Protein AF-A0A5N7N266-F1 (afdb_monomer)

Solvent-accessible surface area (backbone atoms only — not comparable to full-atom values): 4774 Å² total; per-residue (Å²): 117,71,69,58,57,56,50,54,58,50,51,56,55,51,54,61,64,50,74,82,46,54,40,67,56,29,14,50,51,23,17,53,54,22,18,57,52,21,20,54,50,22,23,67,76,62,76,33,71,67,33,14,52,52,21,17,54,53,20,20,53,54,20,22,55,52,18,40,70,71,25,74,74,71,95,38,91,72,39,72,47,70,51,98,89,66,52,79,41,68,91

Radius of gyration: 17.69 Å; Cα contacts (8 Å, |Δi|>4): 130; chains: 1; bounding box: 40×23×50 Å

InterPro domains:
  IPR027367 YMGG-like Gly-zipper [PF13441] (8-69)

Organism: NCBI:txid2108360

Mean predicted aligned error: 11.2 Å

Structure (mmCIF, N/CA/C/O backbone):
data_AF-A0A5N7N266-F1
#
_entry.id   AF-A0A5N7N266-F1
#
loop_
_atom_site.group_PDB
_atom_site.id
_atom_site.type_symbol
_atom_site.label_atom_id
_atom_site.label_alt_id
_atom_site.label_comp_id
_atom_site.label_asym_id
_atom_site.label_entity_id
_atom_site.label_seq_id
_atom_site.pdbx_PDB_ins_code
_atom_site.Cartn_x
_atom_site.Cartn_y
_atom_site.Cartn_z
_atom_site.occupancy
_atom_site.B_iso_or_equiv
_atom_site.auth_seq_id
_atom_site.auth_comp_id
_atom_site.auth_asym_id
_atom_site.auth_atom_id
_atom_site.pdbx_PDB_model_num
ATOM 1 N N . MET A 1 1 ? 4.834 -11.916 21.961 1.00 53.69 1 MET A N 1
ATOM 2 C CA . MET A 1 1 ? 6.287 -11.650 21.834 1.00 53.69 1 MET A CA 1
ATOM 3 C C . MET A 1 1 ? 6.931 -12.448 20.697 1.00 53.69 1 MET A C 1
ATOM 5 O O . MET A 1 1 ? 7.537 -11.829 19.838 1.00 53.69 1 MET A O 1
ATOM 9 N N . TRP A 1 2 ? 6.734 -13.769 20.614 1.00 68.31 2 TRP A N 1
ATOM 10 C CA . TRP A 1 2 ? 7.286 -14.629 19.547 1.00 68.31 2 TRP A CA 1
ATOM 11 C C . TRP A 1 2 ? 6.945 -14.167 18.116 1.00 68.31 2 TRP A C 1
ATOM 13 O O . TRP A 1 2 ? 7.796 -14.160 17.235 1.00 68.31 2 TRP A O 1
ATOM 23 N N . THR A 1 3 ? 5.709 -13.717 17.889 1.00 63.62 3 THR A N 1
ATOM 24 C CA . THR A 1 3 ? 5.201 -13.316 16.565 1.00 63.62 3 THR A CA 1
ATOM 25 C C . THR A 1 3 ? 5.905 -12.096 15.964 1.00 63.62 3 THR A C 1
ATOM 27 O O . THR A 1 3 ? 5.993 -11.964 14.745 1.00 63.62 3 THR A O 1
ATOM 30 N N . ILE A 1 4 ? 6.436 -11.213 16.813 1.00 75.12 4 ILE A N 1
ATOM 31 C CA . ILE A 1 4 ? 7.090 -9.970 16.386 1.00 75.12 4 ILE A CA 1
ATOM 32 C C . ILE A 1 4 ? 8.482 -10.288 15.827 1.00 75.12 4 ILE A C 1
ATOM 34 O O . ILE A 1 4 ? 8.864 -9.766 14.784 1.00 75.12 4 ILE A O 1
ATOM 38 N N . MET A 1 5 ? 9.209 -11.217 16.459 1.00 75.31 5 MET A N 1
ATOM 39 C CA . MET A 1 5 ? 10.509 -11.683 15.963 1.00 75.31 5 MET A CA 1
ATOM 40 C C . MET A 1 5 ? 10.387 -12.376 14.604 1.00 75.31 5 MET A C 1
ATOM 42 O O . MET A 1 5 ? 11.173 -12.087 13.703 1.00 75.31 5 MET A O 1
ATOM 46 N N . THR A 1 6 ? 9.372 -13.226 14.413 1.00 76.31 6 THR A N 1
ATOM 47 C CA . THR A 1 6 ? 9.130 -13.868 13.110 1.00 76.31 6 THR A CA 1
ATOM 48 C C . THR A 1 6 ? 8.772 -12.854 12.020 1.00 76.31 6 THR A C 1
ATOM 50 O O . THR A 1 6 ? 9.215 -13.005 10.885 1.00 76.31 6 THR A O 1
ATOM 53 N N . ALA A 1 7 ? 8.035 -11.788 12.353 1.00 74.50 7 ALA A N 1
ATOM 54 C CA . ALA A 1 7 ? 7.682 -10.730 11.403 1.00 74.50 7 ALA A CA 1
ATOM 55 C C . ALA A 1 7 ? 8.900 -9.888 10.972 1.00 74.50 7 ALA A C 1
ATOM 57 O O . ALA A 1 7 ? 9.037 -9.531 9.799 1.00 74.50 7 ALA A O 1
ATOM 58 N N . ILE A 1 8 ? 9.826 -9.615 11.896 1.00 77.19 8 ILE A N 1
ATOM 59 C CA . ILE A 1 8 ? 11.069 -8.891 11.590 1.00 77.19 8 ILE A CA 1
ATOM 60 C C . ILE A 1 8 ? 11.994 -9.755 10.718 1.00 77.19 8 ILE A C 1
ATOM 62 O O . ILE A 1 8 ? 12.521 -9.279 9.718 1.00 77.19 8 ILE A O 1
ATOM 66 N N . ALA A 1 9 ? 12.141 -11.045 11.030 1.00 74.25 9 ALA A N 1
ATOM 67 C CA . ALA A 1 9 ? 12.955 -11.957 10.223 1.00 74.25 9 ALA A CA 1
ATOM 68 C C . ALA A 1 9 ? 12.373 -12.199 8.814 1.00 74.25 9 ALA A C 1
ATOM 70 O O . ALA A 1 9 ? 13.115 -12.318 7.841 1.00 74.25 9 ALA A O 1
ATOM 71 N N . ALA A 1 10 ? 11.045 -12.244 8.676 1.00 70.62 10 ALA A N 1
ATOM 72 C CA . ALA A 1 10 ? 10.400 -12.383 7.371 1.00 70.62 10 ALA A CA 1
ATOM 73 C C . ALA A 1 10 ? 10.555 -11.119 6.507 1.00 70.62 10 ALA A C 1
ATOM 75 O O . ALA A 1 10 ? 10.769 -11.212 5.297 1.00 70.62 10 ALA A O 1
ATOM 76 N N . SER A 1 11 ? 10.492 -9.935 7.122 1.00 66.88 11 SER A N 1
ATOM 77 C CA . SER A 1 11 ? 10.614 -8.664 6.399 1.00 66.88 11 SER A CA 1
ATOM 78 C C . SER A 1 11 ? 12.028 -8.419 5.861 1.00 66.88 11 SER A C 1
ATOM 80 O O . SER A 1 11 ? 12.163 -7.920 4.744 1.00 66.88 11 SER A O 1
ATOM 82 N N . THR A 1 12 ? 13.083 -8.843 6.565 1.00 68.12 12 THR A N 1
ATOM 83 C CA . THR A 1 12 ? 14.466 -8.749 6.058 1.00 68.12 12 THR A CA 1
ATOM 84 C C . THR A 1 12 ? 14.725 -9.666 4.858 1.00 68.12 12 THR A C 1
ATOM 86 O O . THR A 1 12 ? 15.388 -9.248 3.904 1.00 68.12 12 THR A O 1
ATOM 89 N N . LEU A 1 13 ? 14.152 -10.876 4.846 1.00 63.09 13 LE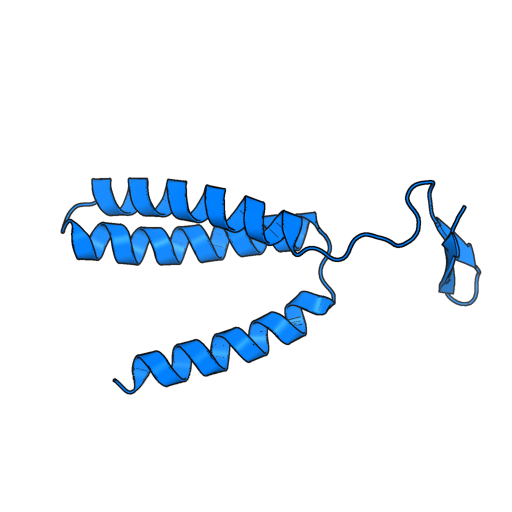U A N 1
ATOM 90 C CA . LEU A 1 13 ? 14.230 -11.782 3.692 1.00 63.09 13 LEU A CA 1
ATOM 91 C C . LEU A 1 13 ? 13.488 -11.223 2.468 1.00 63.09 13 LEU A C 1
ATOM 93 O O . LEU A 1 13 ? 14.012 -11.259 1.353 1.00 63.09 13 LEU A O 1
ATOM 97 N N . MET A 1 14 ? 12.291 -10.667 2.668 1.00 62.81 14 MET A N 1
ATOM 98 C CA . MET A 1 14 ? 11.507 -10.066 1.583 1.00 62.81 14 MET A CA 1
ATOM 99 C C . MET A 1 14 ? 12.187 -8.820 0.998 1.00 62.81 14 MET A C 1
ATOM 101 O O . MET A 1 14 ? 12.166 -8.631 -0.219 1.00 62.81 14 MET A O 1
ATOM 105 N N . LEU A 1 15 ? 12.856 -8.010 1.828 1.00 62.44 15 LEU A N 1
ATOM 106 C CA . LEU A 1 15 ? 13.624 -6.848 1.364 1.00 62.44 15 LEU A CA 1
ATOM 107 C C . LEU A 1 15 ? 14.795 -7.236 0.447 1.00 62.44 15 LEU A C 1
ATOM 109 O O . LEU A 1 15 ? 15.066 -6.514 -0.514 1.00 62.44 15 LEU A O 1
ATOM 113 N N . SER A 1 16 ? 15.450 -8.378 0.697 1.00 58.56 16 SER A N 1
ATOM 114 C CA . SER A 1 16 ? 16.519 -8.886 -0.181 1.00 58.56 16 SER A CA 1
ATOM 115 C C . SER A 1 16 ? 15.994 -9.315 -1.552 1.00 58.56 16 SER A C 1
ATOM 117 O O . SER A 1 16 ? 16.625 -9.022 -2.563 1.00 58.56 16 SER A O 1
ATOM 119 N N . MET A 1 17 ? 14.819 -9.949 -1.617 1.00 55.12 17 MET A N 1
ATOM 120 C CA . MET A 1 17 ? 14.207 -10.352 -2.895 1.00 55.12 17 MET A CA 1
ATOM 121 C C . MET A 1 17 ? 13.623 -9.170 -3.672 1.00 55.12 17 MET A C 1
ATOM 123 O O . MET A 1 17 ? 13.651 -9.151 -4.903 1.00 55.12 17 MET A O 1
ATOM 127 N N . ALA A 1 18 ? 13.160 -8.134 -2.970 1.00 57.53 18 ALA A N 1
ATOM 128 C CA . ALA A 1 18 ? 12.674 -6.920 -3.610 1.00 57.53 18 ALA A CA 1
ATOM 129 C C . ALA A 1 18 ? 13.783 -6.188 -4.389 1.00 57.53 18 ALA A C 1
ATOM 131 O O . ALA A 1 18 ? 13.471 -5.457 -5.329 1.00 57.53 18 ALA A O 1
ATOM 132 N N . ALA A 1 19 ? 15.069 -6.404 -4.076 1.00 55.31 19 ALA A N 1
ATOM 133 C CA . ALA A 1 19 ? 16.210 -5.800 -4.779 1.00 55.31 19 ALA A CA 1
ATOM 134 C C . ALA A 1 19 ? 16.125 -5.901 -6.316 1.00 55.31 19 ALA A C 1
ATOM 136 O O . ALA A 1 19 ? 16.551 -4.971 -6.995 1.00 55.31 19 ALA A O 1
ATOM 137 N N . CYS A 1 20 ? 15.495 -6.952 -6.853 1.00 58.72 20 CYS A N 1
ATOM 138 C CA . CYS A 1 20 ? 15.402 -7.211 -8.293 1.00 58.72 20 CYS A CA 1
ATOM 139 C C . CYS A 1 20 ? 14.096 -6.727 -8.969 1.00 58.72 20 CYS A C 1
ATOM 141 O O . CYS A 1 20 ? 13.848 -7.053 -10.126 1.00 58.72 20 CYS A O 1
ATOM 143 N N . THR A 1 21 ? 13.230 -5.985 -8.268 1.00 64.75 21 THR A N 1
ATOM 144 C CA . THR A 1 21 ? 11.896 -5.595 -8.779 1.00 64.75 21 THR A CA 1
ATOM 145 C C . THR A 1 21 ? 11.859 -4.189 -9.389 1.00 64.75 21 THR A C 1
ATOM 147 O O . THR A 1 21 ? 12.545 -3.273 -8.928 1.00 64.75 21 THR A O 1
ATOM 150 N N . THR A 1 22 ? 11.046 -4.017 -10.439 1.00 69.62 22 THR A N 1
ATOM 151 C CA . THR A 1 22 ? 10.840 -2.743 -11.148 1.00 69.62 22 THR A CA 1
ATOM 152 C C . THR A 1 22 ? 10.151 -1.696 -10.260 1.00 69.62 22 THR A C 1
ATOM 154 O O . THR A 1 22 ? 9.460 -2.051 -9.301 1.00 69.62 22 THR A O 1
ATOM 157 N N . PRO A 1 23 ? 10.285 -0.389 -10.567 1.00 69.69 23 PRO A N 1
ATOM 158 C CA . PRO A 1 23 ? 9.714 0.670 -9.732 1.00 69.69 23 PRO A CA 1
ATOM 159 C C . PRO A 1 23 ? 8.203 0.578 -9.517 1.00 69.69 23 PRO A C 1
ATOM 161 O O . PRO A 1 23 ? 7.725 0.828 -8.412 1.00 69.69 23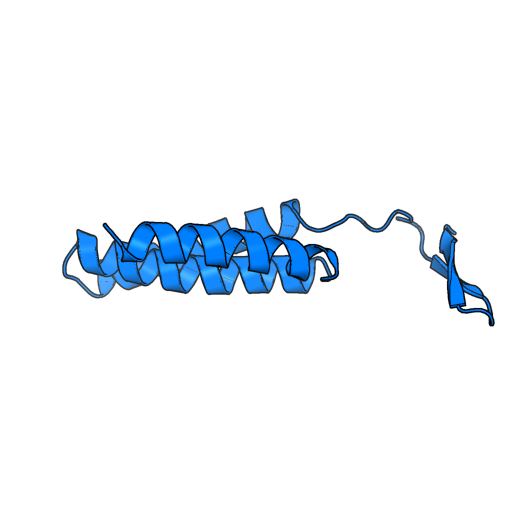 PRO A O 1
ATOM 164 N N . GLY A 1 24 ? 7.457 0.173 -10.549 1.00 73.12 24 GLY A N 1
ATOM 165 C CA . GLY A 1 24 ? 6.014 -0.047 -10.445 1.00 73.12 24 GLY A CA 1
ATOM 166 C C . GLY A 1 24 ? 5.662 -1.213 -9.521 1.00 73.12 24 GLY A C 1
ATOM 167 O O . GLY A 1 24 ? 4.763 -1.088 -8.697 1.00 73.12 24 GLY A O 1
ATOM 168 N N . GLU A 1 25 ? 6.417 -2.308 -9.591 1.00 78.44 25 GLU A N 1
ATOM 169 C CA . GLU A 1 25 ? 6.213 -3.493 -8.752 1.00 78.44 25 GLU A CA 1
ATOM 170 C C . GLU A 1 25 ? 6.531 -3.202 -7.279 1.00 78.44 25 GLU A C 1
ATOM 172 O O . GLU A 1 25 ? 5.829 -3.656 -6.380 1.00 78.44 25 GLU A O 1
ATOM 177 N N . ARG A 1 26 ? 7.553 -2.377 -7.014 1.00 78.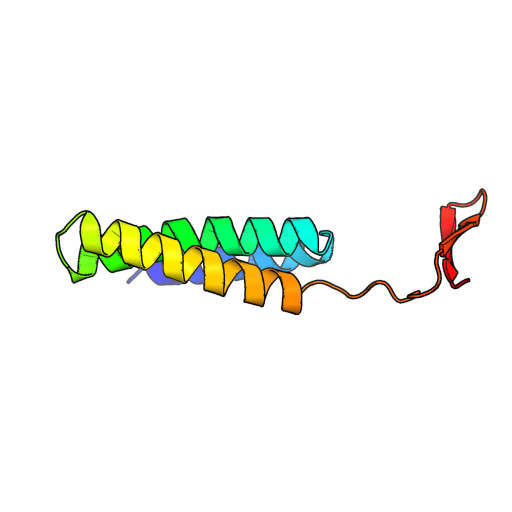38 26 ARG A N 1
ATOM 178 C CA . ARG A 1 26 ? 7.875 -1.894 -5.662 1.00 78.38 26 ARG A CA 1
ATOM 179 C C . ARG A 1 26 ? 6.773 -1.004 -5.098 1.00 78.38 26 ARG A C 1
ATOM 181 O O . ARG A 1 26 ? 6.417 -1.149 -3.931 1.00 78.38 26 ARG A O 1
ATOM 188 N N . ALA A 1 27 ? 6.237 -0.094 -5.912 1.00 82.94 27 ALA A N 1
ATOM 189 C CA . ALA A 1 27 ? 5.119 0.759 -5.525 1.00 82.94 27 ALA A CA 1
ATOM 190 C C . ALA A 1 27 ? 3.861 -0.077 -5.245 1.00 82.94 27 ALA A C 1
ATOM 192 O O . ALA A 1 27 ? 3.236 0.086 -4.201 1.00 82.94 27 ALA A O 1
ATOM 193 N N . ALA A 1 28 ? 3.531 -1.026 -6.122 1.00 84.62 28 ALA A N 1
ATOM 194 C CA . ALA A 1 28 ? 2.403 -1.932 -5.936 1.00 84.62 28 ALA A CA 1
ATOM 195 C C . ALA A 1 28 ? 2.590 -2.831 -4.703 1.00 84.62 28 ALA A C 1
ATOM 197 O O . ALA A 1 28 ? 1.690 -2.930 -3.872 1.00 84.62 28 ALA A O 1
ATOM 198 N N . GLY A 1 29 ? 3.774 -3.421 -4.523 1.00 83.94 29 GLY A N 1
ATOM 199 C CA . GLY A 1 29 ? 4.101 -4.251 -3.364 1.00 83.94 29 GLY A CA 1
ATOM 200 C C . GLY A 1 29 ? 4.031 -3.471 -2.052 1.00 83.94 29 GLY A C 1
ATOM 201 O O . GLY A 1 29 ? 3.440 -3.943 -1.081 1.00 83.94 29 GLY A O 1
ATOM 202 N N . GLY A 1 30 ? 4.555 -2.243 -2.038 1.00 82.31 30 GLY A N 1
ATOM 203 C CA . GLY A 1 30 ? 4.441 -1.335 -0.902 1.00 82.31 30 GLY A CA 1
ATOM 204 C C . GLY A 1 30 ? 2.993 -0.938 -0.612 1.00 82.31 30 GLY A C 1
ATOM 205 O O . GLY A 1 30 ? 2.587 -0.939 0.549 1.00 82.31 30 GLY A O 1
ATOM 206 N N . ALA A 1 31 ? 2.188 -0.679 -1.645 1.00 85.06 31 ALA A N 1
ATOM 207 C CA . ALA A 1 31 ? 0.767 -0.370 -1.502 1.00 85.06 31 ALA A CA 1
ATOM 208 C C . ALA A 1 31 ? -0.018 -1.544 -0.908 1.00 85.06 31 ALA A C 1
ATOM 210 O O . ALA A 1 31 ? -0.788 -1.368 0.034 1.00 85.06 31 ALA A O 1
ATOM 211 N N . VAL A 1 32 ? 0.200 -2.756 -1.420 1.00 89.12 32 VAL A N 1
ATOM 212 C CA . VAL A 1 32 ? -0.481 -3.963 -0.942 1.00 89.12 32 VAL A CA 1
ATOM 213 C C . VAL A 1 32 ? -0.092 -4.244 0.506 1.00 89.12 32 VAL A C 1
ATOM 215 O O . VAL A 1 32 ? -0.972 -4.323 1.363 1.00 89.12 32 VAL A O 1
ATOM 218 N N . LEU A 1 33 ? 1.205 -4.306 0.817 1.00 85.56 33 LEU A N 1
ATOM 219 C CA . LEU A 1 33 ? 1.679 -4.557 2.181 1.00 85.56 33 LEU A CA 1
ATOM 220 C C . LEU A 1 33 ? 1.204 -3.472 3.152 1.00 85.56 33 LEU A C 1
ATOM 222 O O . LEU A 1 33 ? 0.687 -3.780 4.228 1.00 85.56 33 LEU A O 1
ATOM 226 N N . GLY A 1 34 ? 1.322 -2.206 2.758 1.00 82.81 34 GLY A N 1
ATOM 227 C CA . GLY A 1 34 ? 0.860 -1.077 3.550 1.00 82.81 34 GLY A CA 1
ATOM 228 C C . GLY A 1 34 ? -0.650 -1.111 3.786 1.00 82.81 34 GLY A C 1
ATOM 229 O O . GLY A 1 34 ? -1.087 -0.853 4.905 1.00 82.81 34 GLY A O 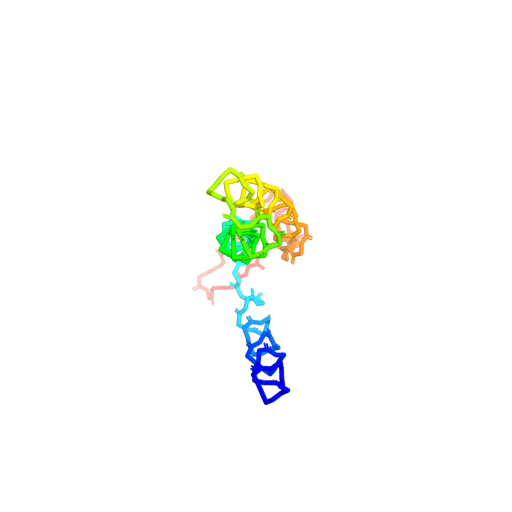1
ATOM 230 N N . SER A 1 35 ? -1.445 -1.510 2.790 1.00 85.88 35 SER A N 1
ATOM 231 C CA . SER A 1 35 ? -2.904 -1.610 2.916 1.00 85.88 35 SER A CA 1
ATOM 232 C C . SER A 1 35 ? -3.336 -2.687 3.908 1.00 85.88 35 SER A C 1
ATOM 234 O O . SER A 1 35 ? -4.157 -2.419 4.780 1.00 85.88 35 SER A O 1
ATOM 236 N N . VAL A 1 36 ? -2.745 -3.883 3.839 1.00 89.81 36 VAL A N 1
ATOM 237 C CA . VAL A 1 36 ? -3.104 -5.007 4.715 1.00 89.81 36 VAL A CA 1
ATOM 238 C C . VAL A 1 36 ? -2.676 -4.711 6.150 1.00 89.81 36 VAL A C 1
ATOM 240 O O . VAL A 1 36 ? -3.449 -4.905 7.089 1.00 89.81 36 VAL A O 1
ATOM 243 N N . THR A 1 37 ? -1.467 -4.171 6.322 1.00 87.94 37 THR A N 1
ATOM 244 C CA . THR A 1 37 ? -0.937 -3.814 7.644 1.00 87.94 37 THR A CA 1
ATOM 245 C C . THR A 1 37 ? -1.729 -2.658 8.254 1.00 87.94 37 THR A C 1
ATOM 247 O O . THR A 1 37 ? -2.146 -2.727 9.410 1.00 87.94 37 THR A O 1
ATOM 250 N N . GLY A 1 38 ? -1.999 -1.618 7.465 1.00 82.06 38 GLY A N 1
ATOM 251 C CA . GLY A 1 38 ? -2.791 -0.466 7.880 1.00 82.06 38 GLY A CA 1
ATOM 252 C C . GLY A 1 38 ? -4.240 -0.830 8.202 1.00 82.06 38 GLY A C 1
ATOM 253 O O . GLY A 1 38 ? -4.780 -0.332 9.188 1.00 82.06 38 GLY A O 1
ATOM 254 N N . ALA A 1 39 ? -4.851 -1.750 7.449 1.00 87.62 39 ALA A N 1
ATOM 255 C CA . ALA A 1 39 ? -6.189 -2.265 7.733 1.00 87.62 39 ALA A CA 1
ATOM 256 C C . ALA A 1 39 ? -6.245 -3.024 9.059 1.00 87.62 39 ALA A C 1
ATOM 258 O O . ALA A 1 39 ? -7.137 -2.785 9.875 1.00 87.62 39 ALA A O 1
ATOM 259 N N . ALA A 1 40 ? -5.277 -3.915 9.288 1.00 89.06 40 ALA A N 1
ATOM 260 C CA . ALA A 1 40 ? -5.195 -4.695 10.515 1.00 89.06 40 ALA A CA 1
ATOM 261 C C . ALA A 1 40 ? -5.019 -3.787 11.741 1.00 89.06 40 ALA A C 1
ATOM 263 O O . ALA A 1 40 ? -5.747 -3.927 12.723 1.00 89.06 40 ALA A O 1
ATOM 264 N N . VAL A 1 41 ? -4.107 -2.811 11.666 1.00 88.50 41 VAL A N 1
ATOM 265 C CA . VAL A 1 41 ? -3.849 -1.870 12.767 1.00 88.50 41 VAL A CA 1
ATOM 266 C C . VAL A 1 41 ? -5.026 -0.917 12.974 1.00 88.50 41 VAL A C 1
ATOM 268 O O . VAL A 1 41 ? -5.469 -0.737 14.104 1.00 88.50 41 VAL A O 1
ATOM 271 N N . GLY A 1 42 ? -5.575 -0.336 11.906 1.00 80.62 42 GLY A N 1
ATOM 272 C CA . GLY A 1 42 ? -6.702 0.594 11.990 1.00 80.62 42 GLY A CA 1
ATOM 273 C C . GLY A 1 42 ? -7.990 -0.069 12.486 1.00 80.62 42 GLY A C 1
ATOM 274 O O . GLY A 1 42 ? -8.735 0.527 13.268 1.00 80.62 42 GLY A O 1
ATOM 275 N N . GLY A 1 43 ? -8.227 -1.324 12.097 1.00 82.94 43 GLY A N 1
ATOM 276 C CA . GLY A 1 43 ? -9.327 -2.140 12.606 1.00 82.94 43 GLY A CA 1
ATOM 277 C C . GLY A 1 43 ? -9.134 -2.526 14.070 1.00 82.94 43 GLY A C 1
ATOM 278 O O . GLY A 1 43 ? -10.062 -2.376 14.861 1.00 82.94 43 GLY A O 1
ATOM 279 N N . ALA A 1 44 ? -7.926 -2.946 14.458 1.00 87.31 44 ALA A N 1
ATOM 280 C CA . ALA A 1 44 ? -7.620 -3.318 15.839 1.00 87.31 44 ALA A CA 1
ATOM 281 C C . ALA A 1 44 ? -7.652 -2.119 16.802 1.00 87.31 44 ALA A C 1
ATOM 283 O O . ALA A 1 44 ? -8.161 -2.241 17.912 1.00 87.31 44 ALA A O 1
ATOM 284 N N . ALA A 1 45 ? -7.147 -0.956 16.381 1.00 88.00 45 ALA A N 1
ATOM 285 C CA . ALA A 1 45 ? -7.082 0.238 17.222 1.00 88.00 45 ALA A CA 1
ATOM 286 C C . ALA A 1 45 ? -8.456 0.880 17.457 1.00 88.00 45 ALA A C 1
ATOM 288 O O . ALA A 1 45 ? -8.703 1.448 18.517 1.00 88.00 45 ALA A O 1
ATOM 289 N N . THR A 1 46 ? -9.352 0.810 16.470 1.00 80.31 46 THR A N 1
ATOM 290 C CA . THR A 1 46 ? -10.668 1.467 16.548 1.00 80.31 46 THR A CA 1
ATOM 291 C C . THR A 1 46 ? -11.817 0.507 16.840 1.00 80.31 46 THR A C 1
ATOM 293 O O . THR A 1 46 ? -12.914 0.961 17.166 1.00 80.31 46 THR A O 1
ATOM 296 N N . GLY A 1 47 ? -11.605 -0.804 16.679 1.00 82.88 47 GLY A N 1
ATOM 297 C CA . GLY A 1 47 ? -12.658 -1.821 16.749 1.00 82.88 47 GLY A CA 1
ATOM 298 C C . GLY A 1 47 ? -13.732 -1.672 15.665 1.00 82.88 47 GLY A C 1
ATOM 299 O O . GLY A 1 47 ? -14.815 -2.240 15.796 1.00 82.88 47 GLY A O 1
ATOM 300 N N . ARG A 1 48 ? -13.483 -0.869 14.620 1.00 83.38 48 ARG A N 1
ATOM 301 C CA . ARG A 1 48 ? -14.465 -0.505 13.590 1.00 83.38 48 ARG A CA 1
ATOM 302 C C . ARG A 1 48 ? -13.907 -0.743 12.193 1.00 83.38 48 ARG A C 1
ATOM 304 O O . ARG A 1 48 ? -12.740 -0.474 11.908 1.00 83.38 48 ARG A O 1
ATOM 311 N N . THR A 1 49 ? -14.785 -1.156 11.284 1.00 85.44 49 THR A N 1
ATOM 312 C CA . THR A 1 49 ? -14.467 -1.317 9.855 1.00 85.44 49 THR A CA 1
ATOM 313 C C . THR A 1 49 ? -14.035 -0.002 9.205 1.00 85.44 49 THR A C 1
ATOM 315 O O . THR A 1 49 ? -13.197 -0.013 8.309 1.00 85.44 49 THR A O 1
ATOM 318 N N . SER A 1 50 ? -14.530 1.139 9.695 1.00 83.06 50 SER A N 1
ATOM 319 C CA . SER A 1 50 ? -14.111 2.463 9.225 1.00 83.06 50 SER A CA 1
ATOM 320 C C . SER A 1 50 ? -12.643 2.769 9.532 1.00 83.06 50 SER A C 1
ATOM 322 O O . SER A 1 50 ? -11.957 3.341 8.688 1.00 83.06 50 SER A O 1
ATOM 324 N N . GLY A 1 51 ? -12.131 2.348 10.693 1.00 77.81 51 GLY A N 1
ATOM 325 C CA . GLY A 1 51 ? -10.713 2.498 11.021 1.00 77.81 51 GLY A CA 1
ATOM 326 C C . GLY A 1 51 ? -9.828 1.562 10.207 1.00 77.81 51 GLY A C 1
ATOM 327 O O . GLY A 1 51 ? -8.742 1.966 9.800 1.00 77.81 51 GLY A O 1
ATOM 328 N N . ALA A 1 52 ? -10.310 0.357 9.886 1.00 87.50 52 ALA A N 1
ATOM 329 C CA 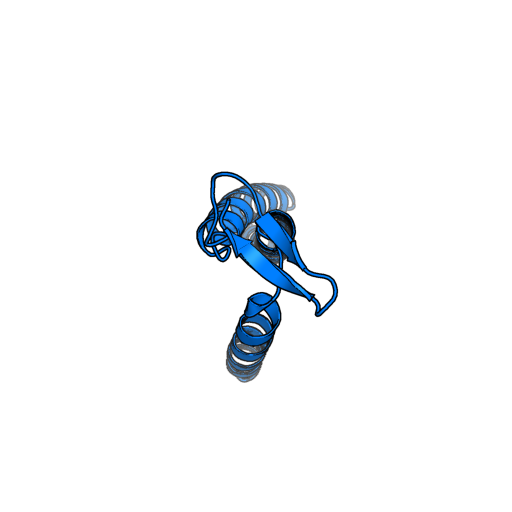. ALA A 1 52 ? -9.621 -0.545 8.965 1.00 87.50 52 ALA A CA 1
ATOM 330 C C . ALA A 1 52 ? -9.541 0.042 7.547 1.00 87.50 52 ALA A C 1
ATOM 332 O O . ALA A 1 52 ? -8.475 0.043 6.947 1.00 87.50 52 ALA A O 1
ATOM 333 N N . LEU A 1 53 ? -10.632 0.608 7.024 1.00 90.12 53 LEU A N 1
ATOM 334 C CA . LEU A 1 53 ? -10.648 1.262 5.709 1.00 90.12 53 LEU A CA 1
ATOM 335 C C . LEU A 1 53 ? -9.728 2.487 5.654 1.00 90.12 53 LEU A C 1
ATOM 337 O O . LEU A 1 53 ? -8.955 2.631 4.708 1.00 90.12 53 LEU A O 1
ATOM 341 N N . ALA A 1 54 ? -9.767 3.343 6.678 1.00 89.81 54 ALA A N 1
ATOM 342 C CA . ALA A 1 54 ? -8.886 4.505 6.762 1.00 89.81 54 ALA A CA 1
ATOM 343 C C . ALA A 1 54 ? -7.410 4.086 6.859 1.00 89.81 54 ALA A C 1
ATOM 345 O O . ALA A 1 54 ? -6.568 4.598 6.123 1.00 89.81 54 ALA A O 1
ATOM 346 N N . GLY A 1 55 ? -7.105 3.107 7.715 1.00 81.56 55 GLY A N 1
ATOM 347 C CA . GLY A 1 55 ? -5.761 2.555 7.848 1.00 81.56 55 GLY A CA 1
ATOM 348 C C . GLY A 1 55 ? -5.274 1.878 6.566 1.00 81.56 55 GLY A C 1
ATOM 349 O O . GLY A 1 55 ? -4.120 2.059 6.191 1.00 81.56 55 GLY A O 1
ATOM 350 N N . ALA A 1 56 ? -6.152 1.171 5.850 1.00 88.06 56 ALA A N 1
ATOM 351 C CA . ALA A 1 56 ? -5.840 0.565 4.560 1.00 88.06 56 ALA A CA 1
ATOM 352 C C . ALA A 1 56 ? -5.502 1.619 3.504 1.00 88.06 56 ALA A C 1
ATOM 354 O O . ALA A 1 56 ? -4.506 1.476 2.803 1.00 88.06 56 ALA A O 1
ATOM 355 N N . ALA A 1 57 ? -6.296 2.688 3.405 1.00 91.38 57 ALA A N 1
ATOM 356 C CA . ALA A 1 57 ? -6.075 3.754 2.432 1.00 91.38 57 ALA A CA 1
ATOM 357 C C . ALA A 1 57 ? -4.768 4.515 2.706 1.00 91.38 57 ALA A C 1
ATOM 359 O O . ALA A 1 57 ? -3.966 4.722 1.794 1.00 91.38 57 ALA A O 1
ATOM 360 N N . VAL A 1 58 ? -4.519 4.878 3.968 1.00 90.75 58 VAL A N 1
ATOM 361 C CA . VAL A 1 58 ? -3.287 5.575 4.376 1.00 90.75 58 VAL A CA 1
ATOM 362 C C . VAL A 1 58 ? -2.070 4.667 4.215 1.00 90.75 58 VAL A C 1
ATOM 364 O O . VAL A 1 58 ? -1.049 5.092 3.675 1.00 90.75 58 VAL A O 1
ATOM 367 N N . GLY A 1 59 ? -2.183 3.407 4.632 1.00 86.88 59 GLY A N 1
ATOM 368 C CA . GLY A 1 59 ? -1.132 2.411 4.476 1.00 86.88 59 GLY A CA 1
ATOM 369 C C . GLY A 1 59 ? -0.825 2.113 3.009 1.00 86.88 59 GLY A C 1
ATOM 370 O O . GLY A 1 59 ? 0.344 2.030 2.647 1.00 86.88 59 GLY A O 1
ATOM 371 N N . ALA A 1 60 ? -1.841 2.033 2.145 1.00 88.19 60 ALA A N 1
ATOM 372 C CA . ALA A 1 60 ? -1.664 1.858 0.706 1.00 88.19 60 ALA A CA 1
ATOM 373 C C . ALA A 1 60 ? -0.949 3.053 0.073 1.00 88.19 60 ALA A C 1
ATOM 375 O O . ALA A 1 60 ? 0.026 2.870 -0.649 1.00 88.19 60 ALA A O 1
ATOM 376 N N . ALA A 1 61 ? -1.399 4.276 0.363 1.00 89.94 61 ALA A N 1
ATOM 377 C CA . ALA A 1 61 ? -0.797 5.484 -0.190 1.00 89.94 61 ALA A CA 1
ATOM 378 C C . ALA A 1 61 ? 0.651 5.662 0.294 1.00 89.94 61 ALA A C 1
ATOM 380 O O . ALA A 1 61 ? 1.562 5.828 -0.517 1.00 89.94 61 ALA A O 1
ATOM 381 N N . GLY A 1 62 ? 0.884 5.561 1.606 1.00 87.81 62 GLY A N 1
ATOM 382 C CA . GLY A 1 62 ? 2.223 5.673 2.187 1.00 87.81 62 GLY A CA 1
ATOM 383 C C . GLY A 1 62 ? 3.152 4.556 1.713 1.00 87.81 62 GLY A C 1
ATOM 384 O O . GLY A 1 62 ? 4.284 4.815 1.307 1.00 87.81 62 GLY A O 1
ATOM 385 N N . GLY A 1 63 ? 2.650 3.322 1.686 1.00 83.25 63 GLY A N 1
ATOM 386 C CA . GLY A 1 63 ? 3.375 2.160 1.191 1.00 83.25 63 GLY A CA 1
ATOM 387 C C . GLY A 1 63 ? 3.717 2.259 -0.296 1.00 83.25 63 GLY A C 1
ATOM 388 O O . GLY A 1 63 ? 4.833 1.913 -0.675 1.00 83.25 63 GLY A O 1
ATOM 389 N N . ALA A 1 64 ? 2.824 2.799 -1.130 1.00 85.19 64 ALA A N 1
ATOM 390 C CA . ALA A 1 64 ? 3.087 3.028 -2.550 1.00 85.19 64 ALA A CA 1
ATOM 391 C C . ALA A 1 64 ? 4.201 4.053 -2.772 1.00 85.19 64 ALA A C 1
ATOM 393 O O . ALA A 1 64 ? 5.099 3.823 -3.581 1.00 85.19 64 ALA A O 1
ATOM 394 N N . ILE A 1 65 ? 4.165 5.166 -2.033 1.00 86.44 65 ILE A N 1
ATOM 395 C CA . ILE A 1 65 ? 5.162 6.238 -2.138 1.00 86.44 65 ILE A CA 1
ATOM 396 C C . ILE A 1 65 ? 6.534 5.729 -1.694 1.00 86.44 65 ILE A C 1
ATOM 398 O O . ILE A 1 65 ? 7.519 5.928 -2.403 1.00 86.44 65 ILE A O 1
ATOM 402 N N . VAL A 1 66 ? 6.601 5.045 -0.548 1.00 85.50 66 VAL A N 1
ATOM 403 C CA . VAL A 1 66 ? 7.852 4.465 -0.036 1.00 85.50 66 VAL A CA 1
ATOM 404 C C . VAL A 1 66 ? 8.353 3.349 -0.956 1.00 85.50 66 VAL A C 1
ATOM 406 O O . VAL A 1 66 ? 9.548 3.259 -1.234 1.00 85.50 66 VAL A O 1
ATOM 409 N N . GLY A 1 67 ? 7.453 2.524 -1.491 1.00 82.06 67 GLY A N 1
ATOM 410 C CA . GLY A 1 67 ? 7.783 1.506 -2.483 1.00 82.06 67 GLY A CA 1
ATOM 411 C C . GLY A 1 67 ? 8.401 2.115 -3.742 1.00 82.06 67 GLY A C 1
ATOM 412 O O . GLY A 1 67 ? 9.489 1.715 -4.153 1.00 82.06 67 GLY A O 1
ATOM 413 N N . ALA A 1 68 ? 7.764 3.143 -4.303 1.00 79.62 68 ALA A N 1
ATOM 414 C CA . ALA A 1 68 ? 8.264 3.862 -5.471 1.00 79.62 68 ALA A CA 1
ATOM 415 C C . ALA A 1 68 ? 9.600 4.575 -5.201 1.00 79.62 68 ALA A C 1
ATOM 417 O O . ALA A 1 68 ? 10.475 4.585 -6.065 1.00 79.62 68 ALA A O 1
ATOM 418 N N . SER A 1 69 ? 9.783 5.166 -4.016 1.00 81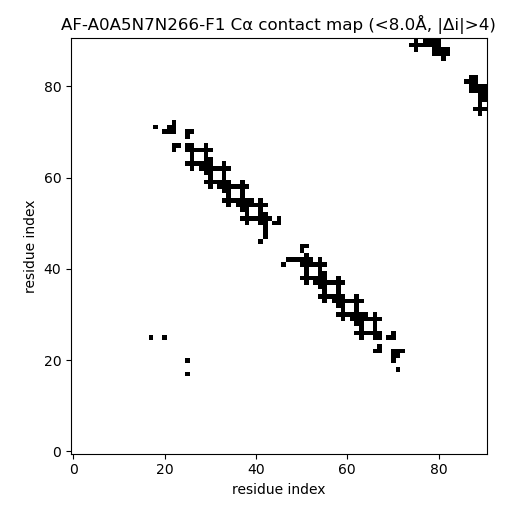.31 69 SER A N 1
ATOM 419 C CA . SER A 1 69 ? 11.002 5.912 -3.678 1.00 81.31 69 SER A CA 1
ATOM 420 C C . SER A 1 69 ? 12.202 5.008 -3.397 1.00 81.31 69 SER A C 1
ATOM 422 O O . SER A 1 69 ? 13.333 5.380 -3.711 1.00 81.31 69 SER A O 1
ATOM 424 N N . THR A 1 70 ? 11.957 3.812 -2.859 1.00 76.50 70 THR A N 1
ATOM 425 C CA . THR A 1 70 ? 12.989 2.793 -2.598 1.00 76.50 70 THR A CA 1
ATOM 426 C C . THR A 1 70 ? 13.276 1.937 -3.837 1.00 76.50 70 THR A C 1
ATOM 428 O O . THR A 1 70 ? 14.105 1.025 -3.795 1.00 76.50 70 THR A O 1
ATOM 431 N N . ALA A 1 71 ? 12.590 2.195 -4.954 1.00 74.75 71 ALA A N 1
ATOM 432 C CA . 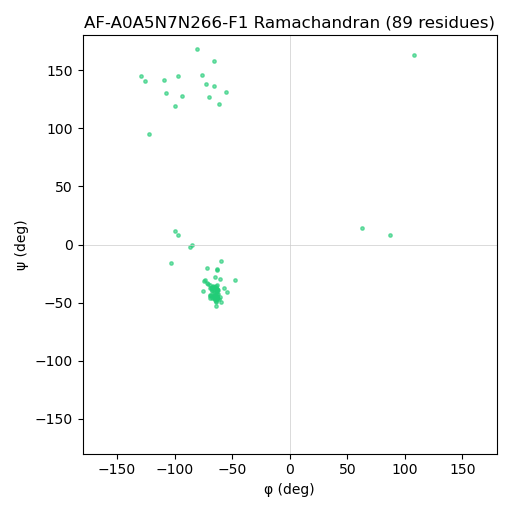ALA A 1 71 ? 12.854 1.500 -6.197 1.00 74.75 71 ALA A CA 1
ATOM 433 C C . ALA A 1 71 ? 14.257 1.833 -6.732 1.00 74.75 71 ALA A C 1
ATOM 435 O O . ALA A 1 71 ? 14.650 3.006 -6.750 1.00 74.75 71 ALA A O 1
ATOM 436 N N . PRO A 1 72 ? 15.012 0.830 -7.214 1.00 64.88 72 PRO A N 1
ATOM 437 C CA 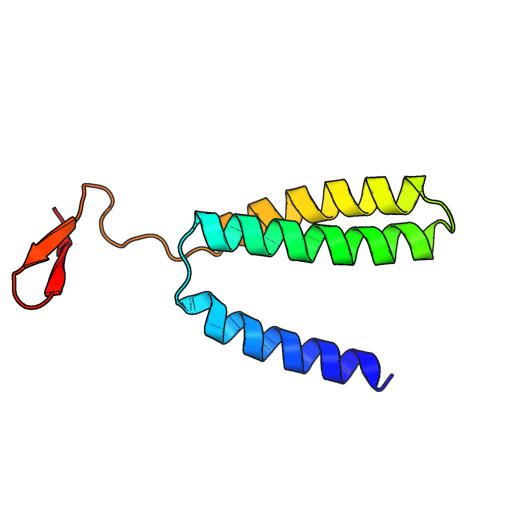. PRO A 1 72 ? 16.280 1.085 -7.877 1.00 64.88 72 PRO A CA 1
ATOM 438 C C . PRO A 1 72 ? 16.028 1.938 -9.125 1.00 64.88 72 PRO A C 1
ATOM 440 O O . PRO A 1 72 ? 15.270 1.559 -10.020 1.00 64.88 72 PRO A O 1
ATOM 443 N N . ARG A 1 73 ? 16.648 3.120 -9.176 1.00 63.75 73 ARG A N 1
ATOM 444 C CA . ARG A 1 73 ? 16.607 3.977 -10.364 1.00 63.75 73 ARG A CA 1
ATOM 445 C C . ARG A 1 73 ? 17.433 3.299 -11.451 1.00 63.75 73 ARG A C 1
ATOM 447 O O . ARG A 1 73 ? 18.586 2.949 -11.206 1.00 63.75 73 ARG A O 1
ATOM 454 N N . SER A 1 74 ? 16.857 3.106 -12.639 1.00 62.97 74 SER A N 1
ATOM 455 C CA . SER A 1 74 ? 17.639 2.654 -13.790 1.00 62.97 74 SER A CA 1
ATOM 456 C C . SER A 1 74 ? 18.815 3.618 -14.001 1.00 62.97 74 SER A C 1
ATOM 458 O O . SER A 1 74 ? 18.583 4.828 -14.037 1.00 62.97 74 SER A O 1
ATOM 460 N N . PRO A 1 75 ? 20.057 3.122 -14.164 1.00 65.25 75 PRO A N 1
ATOM 461 C CA . PRO A 1 75 ? 21.239 3.969 -14.358 1.00 65.25 75 PRO A CA 1
ATOM 462 C C . PRO A 1 75 ? 21.171 4.876 -15.598 1.00 65.25 75 PRO A C 1
ATOM 464 O O . PRO A 1 75 ? 21.961 5.804 -15.723 1.00 65.25 75 PRO A O 1
ATOM 467 N N . CYS A 1 76 ? 20.234 4.613 -16.513 1.00 65.88 76 CYS A N 1
ATOM 468 C CA . CYS A 1 76 ? 20.163 5.231 -17.829 1.00 65.88 76 CYS A CA 1
ATOM 469 C C . CYS A 1 76 ? 18.812 5.948 -18.029 1.00 65.88 76 CYS A C 1
ATOM 471 O O . CYS A 1 76 ? 17.833 5.311 -18.428 1.00 65.88 76 CYS A O 1
ATOM 473 N N . PRO A 1 77 ? 18.725 7.262 -17.767 1.00 63.06 77 PRO A N 1
ATOM 474 C CA . PRO A 1 77 ? 17.489 8.030 -17.936 1.00 63.06 77 PRO A CA 1
ATOM 475 C C . PRO A 1 77 ? 17.094 8.270 -19.407 1.00 63.06 77 PRO A C 1
ATOM 477 O O . PRO A 1 77 ? 15.922 8.505 -19.679 1.00 63.06 77 PRO A O 1
ATOM 480 N N . ASN A 1 78 ? 18.031 8.159 -20.360 1.00 64.94 78 ASN A N 1
ATOM 481 C CA . ASN A 1 78 ? 17.812 8.472 -21.785 1.00 64.94 78 ASN A CA 1
ATOM 482 C C . ASN A 1 78 ? 17.553 7.237 -22.674 1.00 64.94 78 ASN A C 1
ATOM 484 O O . ASN A 1 78 ? 17.552 7.328 -23.903 1.00 64.94 78 ASN A O 1
ATOM 488 N N . GLY A 1 79 ? 17.316 6.074 -22.063 1.00 65.62 79 GLY A N 1
ATOM 489 C CA . GLY A 1 79 ? 17.119 4.802 -22.756 1.00 65.62 79 GLY A CA 1
ATOM 490 C C . GLY A 1 79 ? 18.302 3.851 -22.597 1.00 65.62 79 GLY A C 1
ATOM 491 O O . GLY A 1 79 ? 19.398 4.233 -22.189 1.00 65.62 79 GLY A O 1
ATOM 492 N N . THR A 1 80 ? 18.051 2.576 -22.884 1.00 80.62 80 THR A N 1
ATOM 493 C CA . THR A 1 80 ? 19.053 1.510 -22.800 1.00 80.62 80 THR A CA 1
ATOM 494 C C . THR A 1 80 ? 19.110 0.783 -24.131 1.00 80.62 80 THR A C 1
ATOM 496 O O . THR A 1 80 ? 18.072 0.560 -24.756 1.00 80.62 80 THR A O 1
ATOM 499 N N . PHE A 1 81 ? 20.310 0.419 -24.565 1.00 72.19 81 PHE A N 1
ATOM 500 C CA . PHE A 1 81 ? 20.496 -0.519 -25.663 1.00 72.19 81 PHE A CA 1
ATOM 501 C C . PHE A 1 81 ? 20.991 -1.841 -25.091 1.00 72.19 81 PHE A C 1
ATOM 503 O O . PHE A 1 81 ? 21.919 -1.866 -24.282 1.00 72.19 81 PHE A O 1
ATOM 510 N N . ARG A 1 82 ? 20.340 -2.933 -25.497 1.00 78.88 82 ARG A N 1
ATOM 511 C CA . ARG A 1 82 ? 20.809 -4.294 -25.235 1.00 78.88 82 ARG A CA 1
ATOM 512 C C . ARG A 1 82 ? 21.629 -4.771 -26.420 1.00 78.88 82 ARG A C 1
ATOM 514 O O . ARG A 1 82 ? 21.140 -4.726 -27.548 1.00 78.88 82 ARG A O 1
ATOM 521 N N . ASP A 1 83 ? 22.840 -5.246 -26.164 1.00 82.31 83 ASP A N 1
ATOM 522 C CA . ASP A 1 83 ? 23.609 -5.982 -27.167 1.00 82.31 83 ASP A CA 1
ATOM 523 C C . ASP A 1 83 ? 23.155 -7.455 -27.245 1.00 82.31 83 ASP A C 1
ATOM 525 O O . ASP A 1 83 ? 22.407 -7.940 -26.391 1.00 82.31 83 ASP A O 1
ATOM 529 N N . ALA A 1 84 ? 23.602 -8.184 -28.272 1.00 79.31 84 ALA A N 1
ATOM 530 C CA . ALA A 1 84 ? 23.234 -9.588 -28.496 1.00 79.31 84 ALA A CA 1
ATOM 531 C C . ALA A 1 84 ? 23.699 -10.545 -27.375 1.00 79.31 84 ALA A C 1
ATOM 533 O O . ALA A 1 84 ? 23.127 -11.617 -27.201 1.00 79.31 84 ALA A O 1
ATOM 534 N N . SER A 1 85 ? 24.697 -10.143 -26.590 1.00 80.94 85 SER A N 1
ATOM 535 C CA . SER A 1 85 ? 25.210 -10.843 -25.404 1.00 80.94 85 SER A CA 1
ATOM 536 C C . SER A 1 85 ? 24.441 -10.472 -24.127 1.00 80.94 85 SER A C 1
ATOM 538 O O . SER A 1 85 ? 24.700 -11.035 -23.065 1.00 80.94 85 SER A O 1
ATOM 540 N N . GLY A 1 86 ? 23.466 -9.560 -24.216 1.00 76.62 86 GLY A N 1
ATOM 541 C CA . GLY A 1 86 ? 22.533 -9.240 -23.140 1.00 76.62 86 GLY A CA 1
ATOM 542 C C . GLY A 1 86 ? 23.002 -8.180 -22.144 1.00 76.62 86 GLY A C 1
ATOM 543 O O . GLY A 1 86 ? 22.292 -7.977 -21.153 1.00 76.62 86 GLY A O 1
ATOM 544 N N . ASN A 1 87 ? 24.122 -7.488 -22.384 1.00 80.88 87 ASN A N 1
ATOM 545 C CA . ASN A 1 87 ? 24.519 -6.368 -21.531 1.00 80.88 87 ASN A CA 1
ATOM 546 C C . ASN A 1 87 ? 23.670 -5.134 -21.845 1.00 80.88 87 ASN A C 1
ATOM 548 O O . ASN A 1 87 ? 23.219 -4.909 -22.970 1.00 80.88 87 ASN A O 1
ATOM 552 N N . LEU A 1 88 ? 23.407 -4.353 -20.800 1.00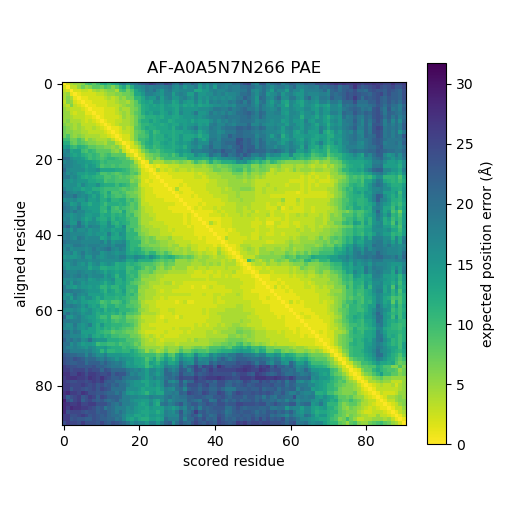 77.00 88 LEU A N 1
ATOM 553 C CA . LEU A 1 88 ? 22.643 -3.118 -20.880 1.00 77.00 88 LEU A CA 1
ATOM 554 C C . LEU A 1 88 ? 23.616 -1.937 -20.914 1.00 77.00 88 LEU A C 1
ATOM 556 O O . LEU A 1 88 ? 24.347 -1.719 -19.949 1.00 77.00 88 LEU A O 1
ATOM 560 N N . PHE A 1 89 ? 23.582 -1.154 -21.987 1.00 75.75 89 PHE A N 1
ATOM 561 C CA . PHE A 1 89 ? 24.336 0.093 -22.100 1.00 75.75 89 PHE A CA 1
ATOM 562 C C . PHE A 1 89 ? 23.396 1.294 -22.043 1.00 75.75 89 PHE A C 1
ATOM 564 O O . PHE A 1 89 ? 22.291 1.255 -22.592 1.00 75.75 89 PHE A O 1
ATOM 571 N N . CYS A 1 90 ? 23.832 2.363 -21.377 1.00 78.69 90 CYS A N 1
ATOM 572 C CA . CYS A 1 90 ? 23.106 3.628 -21.370 1.00 78.69 90 CYS A CA 1
ATOM 573 C C . CYS A 1 90 ? 23.226 4.332 -22.724 1.00 78.69 90 CYS A C 1
ATOM 575 O O . CYS A 1 90 ? 24.306 4.346 -23.315 1.00 78.69 90 CYS A O 1
ATOM 577 N N . ARG A 1 91 ? 22.112 4.903 -23.189 1.00 66.00 91 ARG A N 1
ATOM 578 C CA . ARG A 1 91 ? 22.045 5.774 -24.365 1.00 66.00 91 ARG A CA 1
ATOM 579 C C . ARG A 1 91 ? 22.459 7.206 -24.043 1.00 66.00 91 ARG A C 1
ATOM 581 O O . ARG A 1 91 ? 22.093 7.691 -22.947 1.00 66.00 91 ARG A O 1
#

pLDDT: mean 77.17, std 9.92, range [53.69, 91.38]

Sequence (91 aa):
MWTIMTAIAASTLMLSMAACTTPGERAAGGAVLGSVTGAAVGGAATGRTSGALAGAAVGAAGGAIVGASTAPRSPCPNGTFRDASGNLFCR

Secondary structure (DSSP, 8-state):
-HHHHHHHHHHHHHHHHHTT--HHHHHHHHHHHHHHHHHHHHHHHHSSHHHHHHHHHHHHHHHHHHHHHTSPPPS-TT-EEE-TT--EEE-

Nearest PDB structures (foldseek):
  8e73-assembly1_AK  TM=6.485E-01  e=4.919E+00  Vigna radiata

Foldseek 3Di:
DVVVVVVVVVVVVVVVVCLPDALQVLLQVQLVVQLQVQLVCLCVVPVDNVRSNVRNVVRNVVRNVVSNVPGDDDPAPPDWDADPVGDTDHD